Protein AF-A0A7S2NFB4-F1 (afdb_monomer_lite)

pLDDT: mean 89.05, std 8.79, range [59.88, 98.31]

Radius of gyration: 20.99 Å; chains: 1; bounding box: 48×38×56 Å

Organism: NCBI:txid327968

Foldseek 3Di:
DVVVVVQCPCCVPVCPQAEAEDQDDDDLVVQVLPQHAWYWHPVPKDDPDPPDIRTDTHHDPPRNVVNVVVVVVVVVCVVVVPDDDFWFFAWKAKDWDADPVRFIWIKMWTDIPPDIDIDTDDDDPDPDPPDDDQDFQQPCVPRRRRHRVVVRCCCHPPVTVVRGGDTPD

Sequence (169 aa):
ADIIAAVKEAAAGDMAGVLDWTDEEVASMDFVSCKASSIFDVSAGIALTDHFVKLVSWYDNEWGYSNRLIDLACHMALVDGVVPKPSKIVSVKAREIFDSRGNPTVEVDLLTDLHLFRAAVPSGASTGIYEALELRDGDKNRLLGKGVLKAVKNVNDIIAPKLVGLDVT

InterPro domains:
  IPR000941 Enolase [PTHR11902] (88-169)
  IPR020811 Enolase, N-terminal [PF03952] (89-169)
  IPR020811 Enolase, N-terminal [SM01193] (89-169)
  IPR020829 Glyceraldehyde 3-phosphate dehydrogenase, catalytic domain [PF02800] (2-59)
  IPR029017 Enolase-like, N-terminal [G3DSA:3.30.390.10] (84-169)
  IPR029017 Enolase-like, N-terminal [SSF54826] (88-168)

Secondary structure (DSSP, 8-state):
-HHHHHHHHHHHTTTTTTEEEE-S---GGGGTT---SEEEEEEEEEEEETTEEEEEEE--TTHHHHHHHHHHHHHHHHHTT------BEEEEEEEEEE-TTS-EEEEEEEEESS-EEEEE--------TTS--------TTSGGGT--HHHHHHIIIIIHHHHTTSB--

Structure (mmCIF, N/CA/C/O backbone):
data_AF-A0A7S2NFB4-F1
#
_entry.id   AF-A0A7S2NFB4-F1
#
loop_
_atom_site.group_PDB
_atom_site.id
_atom_site.type_symbol
_atom_site.label_atom_id
_atom_site.label_alt_id
_atom_site.label_comp_id
_atom_site.label_asym_id
_atom_site.label_entity_id
_atom_site.label_seq_id
_atom_site.pdbx_PDB_ins_code
_atom_site.Cartn_x
_atom_site.Cartn_y
_atom_site.Cartn_z
_atom_site.occupancy
_atom_site.B_iso_or_equiv
_atom_site.auth_seq_id
_atom_site.auth_comp_id
_atom_site.auth_asym_id
_atom_site.auth_atom_id
_atom_site.pdbx_PDB_model_num
ATOM 1 N N . ALA A 1 1 ? 15.835 -6.255 -30.164 1.00 64.81 1 ALA A N 1
ATOM 2 C CA . ALA A 1 1 ? 14.603 -5.811 -30.847 1.00 64.81 1 ALA A CA 1
ATOM 3 C C . ALA A 1 1 ? 13.417 -6.663 -30.403 1.00 64.81 1 ALA A C 1
ATOM 5 O O . ALA A 1 1 ? 12.452 -6.105 -29.901 1.00 64.81 1 ALA A O 1
ATOM 6 N N . ASP A 1 2 ? 13.538 -7.988 -30.468 1.00 86.88 2 ASP A N 1
ATOM 7 C CA . ASP A 1 2 ? 12.446 -8.929 -30.162 1.00 86.88 2 ASP A CA 1
ATOM 8 C C . ASP A 1 2 ? 11.893 -8.810 -28.734 1.00 86.88 2 ASP A C 1
ATOM 10 O O . ASP A 1 2 ? 10.684 -8.822 -28.544 1.00 86.88 2 ASP A O 1
ATOM 14 N N . ILE A 1 3 ? 12.757 -8.594 -27.733 1.00 91.81 3 ILE A N 1
ATOM 15 C CA . ILE A 1 3 ? 12.320 -8.406 -26.336 1.00 91.81 3 ILE A CA 1
ATOM 16 C C . ILE A 1 3 ? 11.459 -7.147 -26.184 1.00 91.81 3 ILE A C 1
ATOM 18 O O . ILE A 1 3 ? 10.422 -7.187 -25.534 1.00 91.81 3 ILE A O 1
ATOM 22 N N . ILE A 1 4 ? 11.866 -6.034 -26.804 1.00 94.00 4 ILE A N 1
ATOM 23 C CA . ILE A 1 4 ? 11.115 -4.774 -26.732 1.00 94.00 4 ILE A CA 1
ATOM 24 C C . ILE A 1 4 ? 9.740 -4.964 -27.374 1.00 94.00 4 ILE A C 1
ATOM 26 O O . ILE A 1 4 ? 8.741 -4.551 -26.798 1.00 94.00 4 ILE A O 1
ATOM 30 N N . ALA A 1 5 ? 9.683 -5.615 -28.540 1.00 95.62 5 ALA A N 1
ATOM 31 C CA . ALA A 1 5 ? 8.421 -5.903 -29.213 1.00 95.62 5 ALA A CA 1
ATOM 32 C C . ALA A 1 5 ? 7.497 -6.766 -28.339 1.00 95.62 5 ALA A C 1
ATOM 34 O O . ALA A 1 5 ? 6.340 -6.402 -28.160 1.00 95.62 5 ALA A O 1
ATOM 35 N N . ALA A 1 6 ? 8.025 -7.830 -27.727 1.00 95.75 6 ALA A N 1
ATOM 36 C CA . ALA A 1 6 ? 7.260 -8.701 -26.836 1.00 95.75 6 ALA A CA 1
ATOM 37 C C . ALA A 1 6 ? 6.711 -7.955 -25.606 1.00 95.75 6 ALA A C 1
ATOM 39 O O . ALA A 1 6 ? 5.556 -8.142 -25.234 1.00 95.75 6 ALA A O 1
ATOM 40 N N . VAL A 1 7 ? 7.511 -7.073 -24.995 1.00 95.88 7 VAL A N 1
ATOM 41 C CA . VAL A 1 7 ? 7.059 -6.255 -23.857 1.00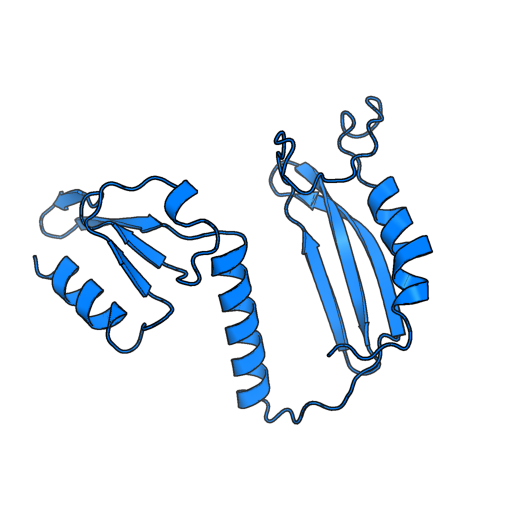 95.88 7 VAL A CA 1
ATOM 42 C C . VAL A 1 7 ? 5.963 -5.278 -24.285 1.00 95.88 7 VAL A C 1
ATOM 44 O O . VAL A 1 7 ? 4.952 -5.166 -23.596 1.00 95.88 7 VAL A O 1
ATOM 47 N N . LYS A 1 8 ? 6.124 -4.601 -25.431 1.00 96.38 8 LYS A N 1
ATOM 48 C CA . LYS A 1 8 ? 5.107 -3.678 -25.964 1.00 96.38 8 LYS A CA 1
ATOM 49 C C . LYS A 1 8 ? 3.803 -4.401 -26.313 1.00 96.38 8 LYS A C 1
ATOM 51 O O . LYS A 1 8 ? 2.729 -3.859 -26.071 1.00 96.38 8 LYS A O 1
ATOM 56 N N . GLU A 1 9 ? 3.893 -5.612 -26.855 1.00 97.50 9 GLU A N 1
ATOM 57 C CA . GLU A 1 9 ? 2.735 -6.456 -27.161 1.00 97.50 9 GLU A CA 1
ATOM 58 C C . GLU A 1 9 ? 1.986 -6.867 -25.888 1.00 97.50 9 GLU A C 1
ATOM 60 O O . GLU A 1 9 ? 0.779 -6.655 -25.809 1.00 97.50 9 GLU A O 1
ATOM 65 N N . ALA A 1 10 ? 2.692 -7.366 -24.867 1.00 97.06 10 ALA A N 1
ATOM 66 C CA . ALA A 1 10 ? 2.086 -7.724 -23.583 1.00 97.06 10 ALA A CA 1
ATOM 67 C C . ALA A 1 10 ? 1.444 -6.507 -22.892 1.00 97.06 10 ALA A C 1
ATOM 69 O O . ALA A 1 10 ? 0.305 -6.583 -22.429 1.00 97.06 10 ALA A O 1
ATOM 70 N N . ALA A 1 11 ? 2.133 -5.359 -22.883 1.00 97.12 11 ALA A N 1
ATOM 71 C CA . ALA A 1 11 ? 1.627 -4.106 -22.316 1.00 97.12 11 ALA A CA 1
ATOM 72 C C . ALA A 1 11 ? 0.328 -3.633 -22.992 1.00 97.12 11 ALA A C 1
ATOM 74 O O . ALA A 1 11 ? -0.573 -3.127 -22.329 1.00 97.12 11 ALA A O 1
ATOM 75 N N . ALA A 1 12 ? 0.208 -3.813 -24.309 1.00 96.69 12 ALA A N 1
ATOM 76 C CA . ALA A 1 12 ? -1.005 -3.483 -25.057 1.00 96.69 12 ALA A CA 1
ATOM 77 C C . ALA A 1 12 ? -2.092 -4.574 -24.982 1.00 96.69 12 ALA A C 1
ATOM 79 O O . ALA A 1 12 ? -3.232 -4.328 -25.378 1.00 96.69 12 ALA A O 1
ATOM 80 N N . GLY A 1 13 ? -1.734 -5.776 -24.530 1.00 96.56 13 GLY A N 1
ATOM 81 C CA . GLY A 1 13 ? -2.566 -6.968 -24.560 1.00 96.56 13 GLY A CA 1
ATOM 82 C C . GLY A 1 13 ? -3.036 -7.401 -23.177 1.00 96.56 13 GLY A C 1
ATOM 83 O O . GLY A 1 13 ? -3.772 -6.696 -22.488 1.00 96.56 13 GLY A O 1
ATOM 84 N N . ASP A 1 14 ? -2.642 -8.610 -22.793 1.00 95.25 14 ASP A N 1
ATOM 85 C CA . ASP A 1 14 ? -3.080 -9.286 -21.572 1.00 95.25 14 ASP A CA 1
ATOM 86 C C . ASP A 1 14 ? -2.600 -8.610 -20.281 1.00 95.25 14 ASP A C 1
ATOM 88 O O . ASP A 1 14 ? -3.224 -8.782 -19.233 1.00 95.25 14 ASP A O 1
ATOM 92 N N . MET A 1 15 ? -1.540 -7.803 -20.353 1.00 95.25 15 MET A N 1
ATOM 93 C CA . MET A 1 15 ? -1.007 -7.050 -19.220 1.00 95.25 15 MET A CA 1
ATOM 94 C C . MET A 1 15 ? -1.402 -5.568 -19.210 1.00 95.25 15 MET A C 1
ATOM 96 O O . MET A 1 15 ? -0.850 -4.800 -18.415 1.00 95.25 15 MET A O 1
ATOM 100 N N . ALA A 1 16 ? -2.356 -5.146 -20.041 1.00 94.19 16 ALA A N 1
ATOM 101 C CA . ALA A 1 16 ? -2.810 -3.759 -20.078 1.00 94.19 16 ALA A CA 1
ATOM 102 C C . ALA A 1 16 ? -3.250 -3.252 -18.690 1.00 94.19 16 ALA A C 1
ATOM 104 O O . ALA A 1 16 ? -4.026 -3.889 -17.977 1.00 94.19 16 ALA A O 1
ATOM 105 N N . GLY A 1 17 ? -2.731 -2.087 -18.288 1.00 89.88 17 GLY A N 1
ATOM 106 C CA . GLY A 1 17 ? -2.966 -1.499 -16.960 1.00 89.88 17 GLY A CA 1
ATOM 107 C C . GLY A 1 17 ? -2.117 -2.100 -15.827 1.00 89.88 17 GLY A C 1
ATOM 108 O O . GLY A 1 17 ? -2.186 -1.629 -14.685 1.00 89.88 17 GLY A O 1
ATOM 109 N N . VAL A 1 18 ? -1.298 -3.114 -16.123 1.00 93.62 18 VAL A N 1
ATOM 110 C CA . VAL A 1 18 ? -0.311 -3.709 -15.208 1.00 93.62 18 VAL A CA 1
ATOM 111 C C . VAL A 1 18 ? 1.109 -3.433 -15.666 1.00 93.62 18 VAL A C 1
ATOM 113 O O . VAL A 1 18 ? 1.906 -2.925 -14.872 1.00 93.62 18 VAL A O 1
ATOM 116 N N . LEU A 1 19 ? 1.393 -3.748 -16.925 1.00 96.19 19 LEU A N 1
ATOM 117 C CA . LEU A 1 19 ? 2.650 -3.480 -17.602 1.00 96.19 19 LEU A CA 1
ATOM 118 C C . LEU A 1 19 ? 2.477 -2.286 -18.533 1.00 96.19 19 LEU A C 1
ATOM 120 O O . LEU A 1 19 ? 1.510 -2.208 -19.287 1.00 96.19 19 LEU A O 1
ATOM 124 N N . ASP A 1 20 ? 3.450 -1.395 -18.488 1.00 96.50 20 ASP A N 1
ATOM 125 C CA . ASP A 1 20 ? 3.611 -0.289 -19.415 1.00 96.50 20 ASP A CA 1
ATOM 126 C C . ASP A 1 20 ? 5.078 -0.205 -19.855 1.00 96.50 20 ASP A C 1
ATOM 128 O O . ASP A 1 20 ? 5.929 -0.988 -19.411 1.00 96.50 20 ASP A O 1
ATOM 132 N N . TRP A 1 21 ? 5.398 0.732 -20.735 1.00 96.88 21 TRP A N 1
ATOM 133 C CA . TRP A 1 21 ? 6.757 0.961 -21.203 1.00 96.88 21 TRP A CA 1
ATOM 134 C C . TRP A 1 21 ? 7.000 2.437 -21.519 1.00 96.88 21 TRP A C 1
ATOM 136 O O . TRP A 1 21 ? 6.077 3.187 -21.816 1.00 96.88 21 TRP A O 1
ATOM 146 N N . THR A 1 22 ? 8.265 2.846 -21.488 1.00 96.25 22 THR A N 1
ATOM 147 C CA . THR A 1 22 ? 8.699 4.178 -21.914 1.00 96.25 22 THR A CA 1
ATOM 148 C C . THR A 1 22 ? 10.024 4.099 -22.666 1.00 96.25 22 THR A C 1
ATOM 150 O O . THR A 1 22 ? 10.878 3.260 -22.365 1.00 96.25 22 THR A O 1
ATOM 153 N N . ASP A 1 23 ? 10.181 4.949 -23.674 1.00 95.19 23 ASP A N 1
ATOM 154 C CA . ASP A 1 23 ? 11.444 5.235 -24.359 1.00 95.19 23 ASP A CA 1
ATOM 155 C C . ASP A 1 23 ? 11.916 6.686 -24.148 1.00 95.19 23 ASP A C 1
ATOM 157 O O . ASP A 1 23 ? 12.891 7.117 -24.767 1.00 95.19 23 ASP A O 1
ATOM 161 N N . GLU A 1 24 ? 11.267 7.416 -23.239 1.00 94.81 24 GLU A N 1
ATOM 162 C CA . GLU A 1 24 ? 11.657 8.762 -22.821 1.00 94.81 24 GLU A CA 1
ATOM 163 C C . GLU A 1 24 ? 12.813 8.724 -21.803 1.00 94.81 24 GLU A C 1
ATOM 165 O O . GLU A 1 24 ? 13.012 7.738 -21.090 1.00 94.81 24 GLU A O 1
ATOM 170 N N . GLU A 1 25 ? 13.579 9.815 -21.702 1.00 92.62 25 GLU A N 1
ATOM 171 C CA . GLU A 1 25 ? 14.503 9.999 -20.577 1.00 92.62 25 GLU A CA 1
ATOM 172 C C . GLU A 1 25 ? 13.702 10.333 -19.314 1.00 92.62 25 GLU A C 1
ATOM 174 O O . GLU A 1 25 ? 13.068 11.383 -19.233 1.00 92.62 25 GLU A O 1
ATOM 179 N N . VAL A 1 26 ? 13.747 9.438 -18.327 1.00 90.50 26 VAL A N 1
ATOM 180 C CA . VAL A 1 26 ? 12.897 9.485 -17.130 1.00 90.50 26 VAL A CA 1
ATOM 181 C C . VAL A 1 26 ? 13.708 9.406 -15.839 1.00 90.50 26 VAL A C 1
ATOM 183 O O . VAL A 1 26 ? 14.821 8.876 -15.790 1.00 90.50 26 VAL A O 1
ATOM 186 N N . ALA A 1 27 ? 13.121 9.901 -14.756 1.00 88.06 27 ALA A N 1
ATOM 187 C CA . ALA A 1 27 ? 13.582 9.741 -13.387 1.00 88.06 27 ALA A CA 1
ATOM 188 C C . ALA A 1 27 ? 12.465 9.159 -12.508 1.00 88.06 27 ALA A C 1
ATOM 190 O O . ALA A 1 27 ? 11.295 9.104 -12.877 1.00 88.06 27 ALA A O 1
ATOM 191 N N . SER A 1 28 ? 12.805 8.745 -11.285 1.00 84.19 28 SER A N 1
ATOM 192 C CA . SER A 1 28 ? 11.832 8.111 -10.383 1.00 84.19 28 SER A CA 1
ATOM 193 C C . SER A 1 28 ? 10.609 8.986 -10.070 1.00 84.19 28 SER A C 1
ATOM 195 O O . SER A 1 28 ? 9.540 8.451 -9.795 1.00 84.19 28 SER A O 1
ATOM 197 N N . MET A 1 29 ? 10.752 10.317 -10.102 1.00 86.75 29 MET A N 1
ATOM 198 C CA . MET A 1 29 ? 9.656 11.254 -9.820 1.00 86.75 29 MET A CA 1
ATOM 199 C C . MET A 1 29 ? 8.555 11.232 -10.886 1.00 86.75 29 MET A C 1
ATOM 201 O O . MET A 1 29 ? 7.408 11.531 -10.564 1.00 86.75 29 MET A O 1
ATOM 205 N N . ASP A 1 30 ? 8.878 10.849 -12.121 1.00 91.19 30 ASP A N 1
ATOM 206 C CA . ASP A 1 30 ? 7.919 10.831 -13.232 1.00 91.19 30 ASP A CA 1
ATOM 207 C C . ASP A 1 30 ? 6.869 9.720 -13.074 1.00 91.19 30 ASP A C 1
ATOM 209 O O . ASP A 1 30 ? 5.811 9.752 -13.697 1.00 91.19 30 ASP A O 1
ATOM 213 N N . PHE A 1 31 ? 7.133 8.754 -12.190 1.00 91.25 31 PHE A N 1
ATOM 214 C CA . PHE A 1 31 ? 6.246 7.626 -11.920 1.00 91.25 31 PHE A CA 1
ATOM 215 C C . PHE A 1 31 ? 5.389 7.803 -10.668 1.00 91.25 31 PHE A C 1
ATOM 217 O O . PHE A 1 31 ? 4.608 6.907 -10.352 1.00 91.25 31 PHE A O 1
ATOM 224 N N . VAL A 1 32 ? 5.495 8.933 -9.963 1.00 90.06 32 VAL A N 1
ATOM 225 C CA . VAL A 1 32 ? 4.656 9.201 -8.790 1.00 90.06 32 VAL A CA 1
ATOM 226 C C . VAL A 1 32 ? 3.184 9.180 -9.202 1.00 90.06 32 VAL A C 1
ATOM 228 O O . VAL A 1 32 ? 2.766 9.850 -10.143 1.00 90.06 32 VAL A O 1
ATOM 231 N N . SER A 1 33 ? 2.377 8.412 -8.475 1.00 90.94 33 SER A N 1
ATOM 232 C CA . SER A 1 33 ? 0.967 8.133 -8.768 1.00 90.94 33 SER A CA 1
ATOM 233 C C . SER A 1 33 ? 0.706 7.368 -10.074 1.00 90.94 33 SER A C 1
ATOM 235 O O . SER A 1 33 ? -0.443 7.283 -10.525 1.00 90.94 33 SER A O 1
ATOM 237 N N . CYS A 1 34 ? 1.728 6.752 -10.676 1.00 90.69 34 CYS A N 1
ATOM 238 C CA . CYS A 1 34 ? 1.533 5.847 -11.803 1.00 90.69 34 CYS A CA 1
ATOM 239 C C . CYS A 1 34 ? 0.868 4.548 -11.328 1.00 90.69 34 CYS A C 1
ATOM 241 O O . CYS A 1 34 ? 1.276 3.927 -10.346 1.00 90.69 34 CYS A O 1
ATOM 243 N N . LYS A 1 35 ? -0.203 4.140 -12.017 1.0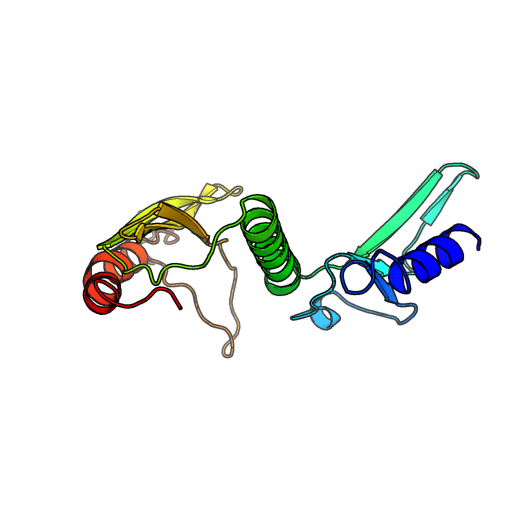0 90.50 35 LYS A N 1
ATOM 244 C CA . LYS A 1 35 ? -0.980 2.938 -11.666 1.00 90.50 35 LYS A CA 1
ATOM 245 C C . LYS A 1 35 ? -0.330 1.645 -12.146 1.00 90.50 35 LYS A C 1
ATOM 247 O O . LYS A 1 35 ? -0.583 0.593 -11.560 1.00 90.50 35 LYS A O 1
ATOM 252 N N . ALA A 1 36 ? 0.458 1.715 -13.218 1.00 93.19 36 ALA A N 1
ATOM 253 C CA . ALA A 1 36 ? 1.173 0.559 -13.728 1.00 93.19 36 ALA A CA 1
ATOM 254 C C . ALA A 1 36 ? 2.183 0.082 -12.678 1.00 93.19 36 ALA A C 1
ATOM 256 O O . ALA A 1 36 ? 2.837 0.868 -11.993 1.00 93.19 36 ALA A O 1
ATOM 257 N N . SER A 1 37 ? 2.283 -1.232 -12.530 1.00 91.44 37 SER A N 1
ATOM 258 C CA . SER A 1 37 ? 3.126 -1.868 -11.511 1.00 91.44 37 SER A CA 1
ATOM 259 C C . SER A 1 37 ? 4.473 -2.302 -12.071 1.00 91.44 37 SER A C 1
ATOM 261 O O . SER A 1 37 ? 5.327 -2.785 -11.336 1.00 91.44 37 SER A O 1
ATOM 263 N N . SER A 1 38 ? 4.647 -2.145 -13.379 1.00 94.75 38 SER A N 1
ATOM 264 C CA . SER A 1 38 ? 5.897 -2.322 -14.087 1.00 94.75 38 SER A CA 1
ATOM 265 C C . SER A 1 38 ? 5.864 -1.406 -15.300 1.00 94.75 38 SER A C 1
ATOM 267 O O . SER A 1 38 ? 5.001 -1.558 -16.156 1.00 94.75 38 SER A O 1
ATOM 269 N N . ILE A 1 39 ? 6.774 -0.441 -15.358 1.00 96.69 39 ILE A N 1
ATOM 270 C CA . ILE A 1 39 ? 7.003 0.394 -16.530 1.00 96.69 39 ILE A CA 1
ATOM 271 C C . ILE A 1 39 ? 8.394 0.070 -17.055 1.00 96.69 39 ILE A C 1
ATOM 273 O O . ILE A 1 39 ? 9.394 0.478 -16.464 1.00 96.69 39 ILE A O 1
ATOM 277 N N . PHE A 1 40 ? 8.458 -0.707 -18.130 1.00 96.69 40 PHE A N 1
ATOM 278 C CA . PHE A 1 40 ? 9.711 -1.100 -18.759 1.00 96.69 40 PHE A CA 1
ATOM 279 C C . PHE A 1 40 ? 10.400 0.104 -19.407 1.00 96.69 40 PHE A C 1
ATOM 281 O O . PHE A 1 40 ? 9.831 0.768 -20.270 1.00 96.69 40 PHE A O 1
ATOM 288 N N . ASP A 1 41 ? 11.646 0.348 -19.016 1.00 96.25 41 ASP A N 1
ATOM 289 C CA . ASP A 1 41 ? 12.487 1.388 -19.593 1.00 96.25 41 ASP A CA 1
ATOM 290 C C . ASP A 1 41 ? 13.309 0.799 -20.744 1.00 96.25 41 ASP A C 1
ATOM 292 O O . ASP A 1 41 ? 14.223 -0.012 -20.545 1.00 96.25 41 ASP A O 1
ATOM 296 N N . VAL A 1 42 ? 12.949 1.197 -21.965 1.00 94.56 42 VAL A N 1
ATOM 297 C CA . VAL A 1 42 ? 13.548 0.683 -23.202 1.00 94.56 42 VAL A CA 1
ATOM 298 C C . VAL A 1 42 ? 15.037 1.024 -23.284 1.00 94.56 42 VAL A C 1
ATOM 300 O O . VAL A 1 42 ? 15.819 0.229 -23.812 1.00 94.56 42 VAL A O 1
ATOM 303 N N . SER A 1 43 ? 15.432 2.177 -22.748 1.00 91.56 43 SER A N 1
ATOM 304 C CA . SER A 1 43 ? 16.779 2.735 -22.877 1.00 91.56 43 SER A CA 1
ATOM 305 C C . SER A 1 43 ? 17.717 2.279 -21.756 1.00 91.56 43 SER A C 1
ATOM 307 O O . SER A 1 43 ? 18.933 2.258 -21.946 1.00 91.56 43 SER A O 1
ATOM 309 N N . ALA A 1 44 ? 17.181 1.864 -20.605 1.00 92.00 44 ALA A N 1
ATOM 310 C CA . ALA A 1 44 ? 17.968 1.425 -19.449 1.00 92.00 44 ALA A CA 1
ATOM 311 C C . ALA A 1 44 ? 18.318 -0.080 -19.438 1.00 92.00 44 ALA A C 1
ATOM 313 O O . ALA A 1 44 ? 19.060 -0.543 -18.563 1.00 92.00 44 ALA A O 1
ATOM 314 N N . GLY A 1 45 ? 17.799 -0.868 -20.385 1.00 87.81 45 GLY A N 1
ATOM 315 C CA . GLY A 1 45 ? 18.123 -2.291 -20.521 1.00 87.81 45 GLY A CA 1
ATOM 316 C C . GLY A 1 45 ? 19.588 -2.548 -20.912 1.00 87.81 45 GLY A C 1
ATOM 317 O O . GLY A 1 45 ? 20.186 -1.800 -21.679 1.00 87.81 45 GLY A O 1
ATOM 318 N N . ILE A 1 46 ? 20.177 -3.644 -20.417 1.00 91.38 46 ILE A N 1
ATOM 319 C CA . ILE A 1 46 ? 21.570 -4.027 -20.703 1.00 91.38 46 ILE A CA 1
ATOM 320 C C . ILE A 1 46 ? 21.621 -5.477 -21.186 1.00 91.38 46 ILE A C 1
ATOM 322 O O . ILE A 1 46 ? 21.336 -6.404 -20.427 1.00 91.38 46 ILE A O 1
ATOM 326 N N . ALA A 1 47 ? 22.038 -5.690 -22.434 1.00 90.50 47 ALA A N 1
ATOM 327 C CA . ALA A 1 47 ? 22.400 -7.016 -22.928 1.00 90.50 47 ALA A CA 1
ATOM 328 C C . ALA A 1 47 ? 23.837 -7.344 -22.501 1.00 90.50 47 ALA A C 1
ATOM 330 O O . ALA A 1 47 ? 24.771 -6.616 -22.829 1.00 90.50 47 ALA A O 1
ATOM 331 N N . LEU A 1 48 ? 24.010 -8.427 -21.745 1.00 90.19 48 LEU A N 1
ATOM 332 C CA . LEU A 1 48 ? 25.319 -8.877 -21.261 1.00 90.19 48 LEU A CA 1
ATOM 333 C C . LEU A 1 48 ? 25.869 -10.020 -22.122 1.00 90.19 48 LEU A C 1
ATOM 335 O O . LEU A 1 48 ? 27.079 -10.132 -22.290 1.00 90.19 48 LEU A O 1
ATOM 339 N N . THR A 1 49 ? 24.981 -10.857 -22.666 1.00 92.88 49 THR A N 1
ATOM 340 C CA . THR A 1 49 ? 25.283 -11.889 -23.671 1.00 92.88 49 THR A CA 1
ATOM 341 C C . THR A 1 49 ? 24.079 -12.069 -24.600 1.00 92.88 49 THR A C 1
ATOM 343 O O . THR A 1 49 ? 22.993 -11.571 -24.298 1.00 92.88 49 THR A O 1
ATOM 346 N N . ASP A 1 50 ? 24.229 -12.865 -25.660 1.00 89.06 50 ASP A N 1
ATOM 347 C CA . ASP A 1 50 ? 23.141 -13.209 -26.594 1.00 89.06 50 ASP A CA 1
ATOM 348 C C . ASP A 1 50 ? 21.954 -13.934 -25.930 1.00 89.06 50 ASP A C 1
ATOM 350 O O . ASP A 1 50 ? 20.859 -13.994 -26.485 1.00 89.06 50 ASP A O 1
ATOM 354 N N . HIS A 1 51 ? 22.153 -14.479 -24.727 1.00 89.75 51 HIS A N 1
ATOM 355 C CA . HIS A 1 51 ? 21.134 -15.220 -23.979 1.00 89.75 51 HIS A CA 1
ATOM 356 C C . HIS A 1 51 ? 20.819 -14.604 -22.613 1.00 89.75 51 HIS A C 1
ATOM 358 O O . HIS A 1 51 ? 20.020 -15.158 -21.860 1.00 89.75 51 HIS A O 1
ATOM 364 N N . PHE A 1 52 ? 21.444 -13.475 -22.268 1.00 91.25 52 PHE A N 1
ATOM 365 C CA . PHE A 1 52 ? 21.273 -12.845 -20.963 1.00 91.25 52 PHE A CA 1
ATOM 366 C C . PHE A 1 52 ? 21.135 -11.333 -21.097 1.00 91.25 52 PHE A C 1
ATOM 368 O O . PHE A 1 52 ? 22.090 -10.623 -21.426 1.00 91.25 52 PHE A O 1
ATOM 375 N N . VAL A 1 53 ? 19.930 -10.853 -20.797 1.00 91.69 53 VAL A N 1
ATOM 376 C CA . VAL A 1 53 ? 19.552 -9.444 -20.874 1.00 91.69 53 VAL A CA 1
ATOM 377 C C . VAL A 1 53 ? 18.967 -9.023 -19.534 1.00 91.69 53 VAL A C 1
ATOM 379 O O . VAL A 1 53 ? 18.094 -9.692 -18.984 1.00 91.69 53 VAL A O 1
ATOM 382 N N . LYS A 1 54 ? 19.451 -7.902 -19.004 1.00 93.81 54 LYS A N 1
ATOM 383 C CA . LYS A 1 54 ? 18.890 -7.232 -17.837 1.00 93.81 54 LYS A CA 1
ATOM 384 C C . LYS A 1 54 ? 17.903 -6.175 -18.315 1.00 93.81 54 LYS A C 1
ATOM 386 O O . LYS A 1 54 ? 18.294 -5.249 -19.020 1.00 93.81 54 LYS A O 1
ATOM 391 N N . LEU A 1 55 ? 16.647 -6.301 -17.905 1.00 94.25 55 LEU A N 1
ATOM 392 C CA . LEU A 1 55 ? 15.630 -5.273 -18.111 1.00 94.25 55 LEU A CA 1
ATOM 393 C C . LEU A 1 55 ? 15.537 -4.394 -16.866 1.00 94.25 55 LEU A C 1
ATOM 395 O O . LEU A 1 55 ? 15.758 -4.863 -15.747 1.00 94.25 55 LEU A O 1
ATOM 399 N N . VAL A 1 56 ? 15.226 -3.120 -17.071 1.00 94.31 56 VAL A N 1
ATOM 400 C CA . VAL A 1 56 ? 14.963 -2.163 -15.999 1.00 94.31 56 VAL A CA 1
ATOM 401 C C . VAL A 1 56 ? 13.496 -1.780 -16.085 1.00 94.31 56 VAL A C 1
ATOM 403 O O . VAL A 1 56 ? 12.975 -1.531 -17.168 1.00 94.31 56 VAL A O 1
ATOM 406 N N . SER A 1 57 ? 12.824 -1.788 -14.940 1.00 94.50 57 SER A N 1
ATOM 407 C CA . SER A 1 57 ? 11.432 -1.382 -14.832 1.00 94.50 57 SER A CA 1
ATOM 408 C C . SER A 1 57 ? 11.265 -0.478 -13.626 1.00 94.50 57 SER A C 1
ATOM 410 O O . SER A 1 57 ? 11.790 -0.767 -12.549 1.00 94.50 57 SER A O 1
ATOM 412 N N . TRP A 1 58 ? 10.474 0.567 -13.809 1.00 94.19 58 TRP A N 1
ATOM 413 C CA . TRP A 1 58 ? 10.036 1.469 -12.757 1.00 94.19 58 TRP A CA 1
ATOM 414 C C . TRP A 1 58 ? 8.693 1.008 -12.195 1.00 94.19 58 TRP A C 1
ATOM 416 O O . TRP A 1 58 ? 7.940 0.311 -12.878 1.00 94.19 58 TRP A O 1
ATOM 426 N N . TYR A 1 59 ? 8.409 1.364 -10.947 1.00 90.56 59 TYR A N 1
ATOM 427 C CA . TYR A 1 59 ? 7.078 1.269 -10.355 1.00 90.56 59 TYR A CA 1
ATOM 428 C C . TYR A 1 59 ? 6.990 2.195 -9.142 1.00 90.56 59 TYR A C 1
ATOM 430 O O . TYR A 1 59 ? 7.993 2.446 -8.469 1.00 90.56 59 TYR A O 1
ATOM 438 N N . ASP A 1 60 ? 5.782 2.671 -8.859 1.00 89.38 60 ASP A N 1
ATOM 439 C CA . ASP A 1 60 ? 5.475 3.403 -7.635 1.00 89.38 60 ASP A CA 1
ATOM 440 C C . ASP A 1 60 ? 5.126 2.406 -6.517 1.00 89.38 60 ASP A C 1
ATOM 442 O O . ASP A 1 60 ? 4.178 1.617 -6.622 1.00 89.38 60 ASP A O 1
ATOM 446 N N . ASN A 1 61 ? 5.919 2.421 -5.445 1.00 85.50 61 ASN A N 1
ATOM 447 C CA . ASN A 1 61 ? 5.780 1.534 -4.292 1.00 85.50 61 ASN A CA 1
ATOM 448 C C . ASN A 1 61 ? 4.600 1.891 -3.376 1.00 85.50 61 ASN A C 1
ATOM 450 O O . ASN A 1 61 ? 4.232 1.083 -2.525 1.00 85.50 61 ASN A O 1
ATOM 454 N N . GLU A 1 62 ? 4.023 3.078 -3.523 1.00 86.50 62 GLU A N 1
ATOM 455 C CA . GLU A 1 62 ? 2.869 3.548 -2.767 1.00 86.50 62 GLU A CA 1
ATOM 456 C C . GLU A 1 62 ? 1.611 3.380 -3.614 1.00 86.50 62 GLU A C 1
ATOM 458 O O . GLU A 1 62 ? 0.710 2.622 -3.250 1.00 86.50 62 GLU A O 1
ATOM 463 N N . TRP A 1 63 ? 1.557 4.019 -4.782 1.00 84.88 63 TRP A N 1
ATOM 464 C CA . TRP A 1 63 ? 0.349 4.042 -5.603 1.00 84.88 63 TRP A CA 1
ATOM 465 C C . TRP A 1 63 ? 0.194 2.791 -6.468 1.00 84.88 63 TRP A C 1
ATOM 467 O O . TRP A 1 63 ? -0.818 2.090 -6.370 1.00 84.88 63 TRP A O 1
ATOM 477 N N . GLY A 1 64 ? 1.195 2.473 -7.292 1.00 82.88 64 GLY A N 1
ATOM 478 C CA . GLY A 1 64 ? 1.166 1.323 -8.200 1.00 82.88 64 GLY A CA 1
ATOM 479 C C . GLY A 1 64 ? 1.013 -0.002 -7.450 1.00 82.88 64 GLY A C 1
ATOM 480 O O . GLY A 1 64 ? 0.212 -0.853 -7.840 1.00 82.88 64 GLY A O 1
ATOM 481 N N . TYR A 1 65 ? 1.709 -0.147 -6.319 1.00 83.38 65 TYR A N 1
ATOM 482 C CA . TYR A 1 65 ? 1.565 -1.300 -5.428 1.00 83.38 65 TYR A CA 1
ATOM 483 C C . TYR A 1 65 ? 0.163 -1.401 -4.807 1.00 83.38 65 TYR A C 1
ATOM 485 O O . TYR A 1 65 ? -0.452 -2.469 -4.845 1.00 83.38 65 TYR A O 1
ATOM 493 N N . SER A 1 66 ? -0.382 -0.296 -4.283 1.00 85.69 66 SER A N 1
ATOM 494 C CA . SER A 1 66 ? -1.713 -0.305 -3.658 1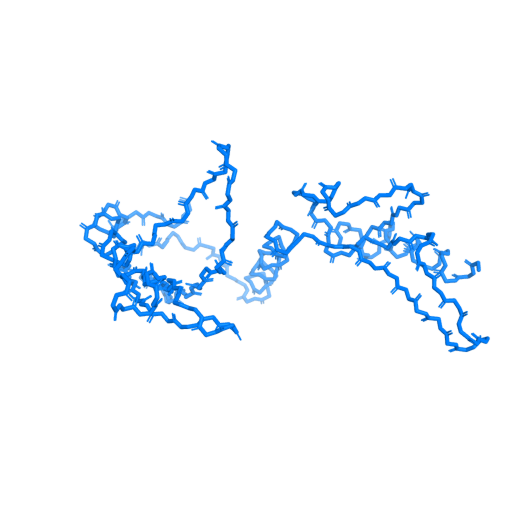.00 85.69 66 SER A CA 1
ATOM 495 C C . SER A 1 66 ? -2.820 -0.691 -4.642 1.00 85.69 66 SER A C 1
ATOM 497 O O . SER A 1 66 ? -3.734 -1.423 -4.268 1.00 85.69 66 SER A O 1
ATOM 499 N N . ASN A 1 67 ? -2.718 -0.283 -5.913 1.00 87.25 67 ASN A N 1
ATOM 500 C CA . ASN A 1 67 ? -3.676 -0.691 -6.948 1.00 87.25 67 ASN A CA 1
ATOM 501 C C . ASN A 1 67 ? -3.688 -2.220 -7.136 1.00 87.25 67 ASN A C 1
ATOM 503 O O . ASN A 1 67 ? -4.759 -2.813 -7.222 1.00 87.25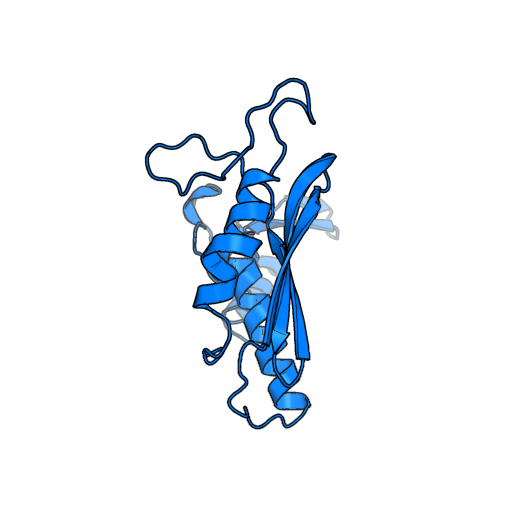 67 ASN A O 1
ATOM 507 N N . ARG A 1 68 ? -2.528 -2.891 -7.100 1.00 90.56 68 ARG A N 1
ATOM 508 C CA . ARG A 1 68 ? -2.460 -4.361 -7.226 1.00 90.56 68 ARG A CA 1
ATOM 509 C C . ARG A 1 68 ? -3.039 -5.102 -6.038 1.00 90.56 68 ARG A C 1
ATOM 511 O O . ARG A 1 68 ? -3.633 -6.160 -6.224 1.00 90.56 68 ARG A O 1
ATOM 518 N N . LEU A 1 69 ? -2.897 -4.553 -4.833 1.00 83.38 69 LEU A N 1
ATOM 519 C CA . LEU A 1 69 ? -3.562 -5.114 -3.659 1.00 83.38 69 LEU A CA 1
ATOM 520 C C . LEU A 1 69 ? -5.086 -5.023 -3.782 1.00 83.38 69 LEU A C 1
ATOM 522 O O . LEU A 1 69 ? -5.777 -5.977 -3.429 1.00 83.38 69 LEU A O 1
ATOM 526 N N . ILE A 1 70 ? -5.603 -3.913 -4.316 1.00 81.56 70 ILE A N 1
ATOM 527 C CA . ILE A 1 70 ? -7.038 -3.749 -4.577 1.00 81.56 70 ILE A CA 1
ATOM 528 C C . ILE A 1 70 ? -7.502 -4.742 -5.645 1.00 81.56 70 ILE A C 1
ATOM 530 O O . ILE A 1 70 ? -8.477 -5.452 -5.414 1.00 81.56 70 ILE A O 1
ATOM 534 N N . ASP A 1 71 ? -6.789 -4.857 -6.767 1.00 82.44 71 ASP A N 1
ATOM 535 C CA . ASP A 1 71 ? -7.153 -5.799 -7.832 1.00 82.44 71 ASP A CA 1
ATOM 536 C C . ASP A 1 71 ? -7.173 -7.245 -7.335 1.00 82.44 71 ASP A C 1
ATOM 538 O O . ASP A 1 71 ? -8.100 -7.995 -7.641 1.00 82.44 71 ASP A O 1
ATOM 542 N N . LEU A 1 72 ? -6.181 -7.629 -6.525 1.00 83.88 72 LEU A N 1
ATOM 543 C CA . LEU A 1 72 ? -6.131 -8.946 -5.899 1.00 83.88 72 LEU A CA 1
ATOM 544 C C . LEU A 1 72 ? -7.331 -9.162 -4.972 1.00 83.88 72 LEU A C 1
ATOM 546 O O . LEU A 1 72 ? -7.984 -10.199 -5.059 1.00 83.88 72 LEU A O 1
ATOM 550 N N . ALA A 1 73 ? -7.654 -8.186 -4.122 1.00 77.81 73 ALA A N 1
ATOM 551 C CA . ALA A 1 73 ? -8.809 -8.269 -3.234 1.00 77.81 73 ALA A CA 1
ATOM 552 C C . ALA A 1 73 ? -10.128 -8.395 -4.019 1.00 77.81 73 ALA A C 1
ATOM 554 O O . ALA A 1 73 ? -10.972 -9.224 -3.676 1.00 77.81 73 ALA A O 1
ATOM 555 N N . CYS A 1 74 ? -10.292 -7.633 -5.104 1.00 75.81 74 CYS A N 1
ATOM 556 C CA . CYS A 1 74 ? -11.447 -7.728 -5.996 1.00 75.81 74 CYS A CA 1
ATOM 557 C C . CYS A 1 74 ? -11.524 -9.091 -6.694 1.00 75.81 74 CYS A C 1
ATOM 559 O O . CYS A 1 74 ? -12.601 -9.682 -6.763 1.00 75.81 74 CYS A O 1
ATOM 561 N N . HIS A 1 75 ? -10.397 -9.607 -7.188 1.00 81.69 75 HIS A N 1
ATOM 562 C CA . HIS A 1 75 ? -10.327 -10.925 -7.812 1.00 81.69 75 HIS A CA 1
ATOM 563 C C . HIS A 1 75 ? -10.701 -12.035 -6.826 1.00 81.69 75 HIS A C 1
ATOM 565 O O . HIS A 1 75 ? -11.533 -12.876 -7.153 1.00 81.69 75 HIS A O 1
ATOM 571 N N . MET A 1 76 ? -10.148 -12.008 -5.609 1.00 84.19 76 MET A N 1
ATOM 572 C CA . MET A 1 76 ? -10.489 -12.960 -4.549 1.00 84.19 76 MET A CA 1
ATOM 573 C C . MET A 1 76 ? -11.983 -12.911 -4.222 1.00 84.19 76 MET A C 1
ATOM 575 O O . MET A 1 76 ? -12.637 -13.946 -4.217 1.00 84.19 76 MET A O 1
ATOM 579 N N . ALA A 1 77 ? -12.558 -11.715 -4.056 1.00 75.25 77 ALA A N 1
ATOM 580 C CA . ALA A 1 77 ? -13.990 -11.559 -3.798 1.00 75.25 77 ALA A CA 1
ATOM 581 C C . ALA A 1 77 ? -14.869 -12.126 -4.930 1.00 75.25 77 ALA A C 1
ATOM 583 O O . ALA A 1 77 ? -15.890 -12.760 -4.658 1.00 75.25 77 ALA A O 1
ATOM 584 N N . LEU A 1 78 ? -14.467 -11.923 -6.191 1.00 75.31 78 LEU A N 1
ATOM 585 C CA . LEU A 1 78 ? -15.131 -12.495 -7.366 1.00 75.31 78 LEU A CA 1
ATOM 586 C C . LEU A 1 78 ? -15.059 -14.025 -7.380 1.00 75.31 78 LEU A C 1
ATOM 588 O O . LEU A 1 78 ? -16.083 -14.678 -7.576 1.00 75.31 78 LEU A O 1
ATOM 592 N N . VAL A 1 79 ? -13.866 -14.589 -7.174 1.00 83.00 79 VAL A N 1
ATOM 593 C CA . VAL A 1 79 ? -13.631 -16.043 -7.151 1.00 83.00 79 VAL A CA 1
ATOM 594 C C . VAL A 1 79 ? -14.406 -16.708 -6.014 1.00 83.00 79 VAL A C 1
ATOM 596 O O . VAL A 1 79 ? -15.014 -17.757 -6.219 1.00 83.00 79 VAL A O 1
ATOM 599 N N . ASP A 1 80 ? -14.452 -16.063 -4.852 1.00 83.38 80 ASP A N 1
ATOM 600 C CA . ASP A 1 80 ? -15.137 -16.561 -3.660 1.00 83.38 80 ASP A CA 1
ATOM 601 C C . ASP A 1 80 ? -16.663 -16.336 -3.705 1.00 83.38 80 ASP A C 1
ATOM 603 O O . ASP A 1 80 ? -17.383 -16.739 -2.789 1.00 83.38 80 ASP A O 1
ATOM 607 N N . GLY A 1 81 ? -17.189 -15.702 -4.763 1.00 78.88 81 GLY A N 1
ATOM 608 C CA . GLY A 1 81 ? -18.624 -15.449 -4.930 1.00 78.88 81 GLY A CA 1
ATOM 609 C C . GLY A 1 81 ? -19.205 -14.502 -3.874 1.00 78.88 81 GLY A C 1
ATOM 610 O O . GLY A 1 81 ? -20.392 -14.588 -3.542 1.00 78.88 81 GLY A O 1
ATOM 611 N N . VAL A 1 82 ? -18.379 -13.612 -3.318 1.00 72.69 82 VAL A N 1
ATOM 612 C CA . VAL A 1 82 ? -18.777 -12.696 -2.247 1.00 72.69 82 VAL A CA 1
ATOM 613 C C . VAL A 1 82 ? -19.698 -11.616 -2.812 1.00 72.69 82 VAL A C 1
ATOM 615 O O . VAL A 1 82 ? -19.280 -10.734 -3.556 1.00 72.69 82 VAL A O 1
ATOM 618 N N . VAL A 1 83 ? -20.965 -11.638 -2.398 1.00 61.09 83 VAL A N 1
ATOM 619 C CA . VAL A 1 83 ? -21.842 -10.462 -2.484 1.00 61.09 83 VAL A CA 1
ATOM 620 C C . VAL A 1 83 ? -21.455 -9.539 -1.325 1.00 61.09 83 VAL A C 1
ATOM 622 O O . VAL A 1 83 ? -21.546 -9.995 -0.179 1.00 61.09 83 VAL A O 1
ATOM 625 N N . PRO A 1 84 ? -21.030 -8.278 -1.557 1.00 60.69 84 PRO A N 1
ATOM 626 C CA . PRO A 1 84 ? -20.647 -7.390 -0.470 1.00 60.69 84 PRO A CA 1
ATOM 627 C C . PRO A 1 84 ? -21.856 -7.177 0.434 1.00 60.69 84 PRO A C 1
ATOM 629 O O . PRO A 1 84 ? -22.836 -6.530 0.061 1.00 60.69 84 PRO A O 1
ATOM 632 N N . LYS A 1 85 ? -21.810 -7.763 1.628 1.00 61.88 85 LYS A N 1
ATOM 633 C CA . LYS A 1 85 ? -22.691 -7.335 2.702 1.00 61.88 85 LYS A CA 1
ATOM 634 C C . LYS A 1 85 ? -22.099 -6.050 3.273 1.00 61.88 85 LYS A C 1
ATOM 636 O O . LYS A 1 85 ? -20.894 -6.041 3.528 1.00 61.88 85 LYS A O 1
ATOM 641 N N . PRO A 1 86 ? -22.911 -5.004 3.499 1.00 64.19 86 PRO A N 1
ATOM 642 C CA . PRO A 1 86 ? -22.462 -3.875 4.299 1.00 64.19 86 PRO A CA 1
ATOM 643 C C . PRO A 1 86 ? -21.937 -4.423 5.625 1.00 64.19 86 PRO A C 1
ATOM 645 O O . PRO A 1 86 ? -22.601 -5.243 6.267 1.00 64.19 86 PRO A O 1
ATOM 648 N N . SER A 1 87 ? -20.714 -4.038 5.971 1.00 79.50 87 SER A N 1
ATOM 649 C CA . SER A 1 87 ? -20.024 -4.523 7.162 1.00 79.50 87 SER A CA 1
ATOM 650 C C . SER A 1 87 ? -19.605 -3.323 7.984 1.00 79.50 87 SER A C 1
ATOM 652 O O . SER A 1 87 ? -19.096 -2.337 7.443 1.00 79.50 87 SER A O 1
ATOM 654 N N . LYS A 1 88 ? -19.863 -3.383 9.286 1.00 89.50 88 LYS A N 1
ATOM 655 C CA . LYS A 1 88 ? -19.617 -2.259 10.187 1.00 89.50 88 LYS A CA 1
ATOM 656 C C . LYS A 1 88 ? -18.315 -2.449 10.926 1.00 89.50 88 LYS A C 1
ATOM 658 O O . LYS A 1 88 ? -17.986 -3.553 11.357 1.00 89.50 88 LYS A O 1
ATOM 663 N N . ILE A 1 89 ? -17.609 -1.350 11.151 1.00 90.56 89 ILE A N 1
ATOM 664 C CA . ILE A 1 89 ? -16.413 -1.346 11.988 1.00 90.56 89 ILE A CA 1
ATOM 665 C C . ILE A 1 89 ? -16.824 -1.645 13.436 1.00 90.56 89 ILE A C 1
ATOM 667 O O . ILE A 1 89 ? -17.576 -0.890 14.050 1.00 90.56 89 ILE A O 1
ATOM 671 N N . VAL A 1 90 ? -16.309 -2.738 13.995 1.00 94.81 90 VAL A N 1
ATOM 672 C CA . VAL A 1 90 ? -16.529 -3.163 15.387 1.00 94.81 90 VAL A CA 1
ATOM 673 C C . VAL A 1 90 ? -15.431 -2.622 16.292 1.00 94.81 90 VAL A C 1
ATOM 675 O O . VAL A 1 90 ? -15.709 -2.141 17.388 1.00 94.81 90 VAL A O 1
ATOM 678 N N . SER A 1 91 ? -14.173 -2.681 15.850 1.00 93.25 91 SER A N 1
ATOM 679 C CA . SER A 1 91 ? -13.060 -2.087 16.592 1.00 93.25 91 SER A CA 1
ATOM 680 C C . SER A 1 91 ? -11.886 -1.734 15.689 1.00 93.25 91 SER A C 1
ATOM 682 O O . SER A 1 91 ? -11.690 -2.334 14.635 1.00 93.25 91 SER A O 1
ATOM 684 N N . VAL A 1 92 ? -11.091 -0.761 16.130 1.00 94.31 92 VAL A N 1
ATOM 685 C CA . VAL A 1 92 ? -9.824 -0.378 15.503 1.00 94.31 92 VAL A CA 1
ATOM 686 C C . VAL A 1 92 ? -8.760 -0.364 16.593 1.00 94.31 92 VAL A C 1
ATOM 688 O O . VAL A 1 92 ? -8.962 0.249 17.645 1.00 94.31 92 VAL A O 1
ATOM 691 N N . LYS A 1 93 ? -7.634 -1.047 16.369 1.00 97.56 93 LYS A N 1
ATOM 692 C CA . LYS A 1 93 ? -6.535 -1.124 17.334 1.00 97.56 93 LYS A CA 1
ATOM 693 C C . LYS A 1 93 ? -5.176 -0.982 16.663 1.00 97.56 93 LYS A C 1
ATOM 695 O O . LYS A 1 93 ? -4.770 -1.834 15.882 1.00 97.56 93 LYS A O 1
ATOM 700 N N . ALA A 1 94 ? -4.436 0.047 17.054 1.00 97.25 94 ALA A N 1
ATOM 701 C CA . ALA A 1 94 ? -3.060 0.270 16.638 1.00 97.25 94 ALA A CA 1
ATOM 702 C C . ALA A 1 94 ? -2.037 -0.257 17.651 1.00 97.25 94 ALA A C 1
ATOM 704 O O . ALA A 1 94 ? -2.286 -0.262 18.866 1.00 97.25 94 ALA A O 1
ATOM 705 N N . ARG A 1 95 ? -0.857 -0.620 17.139 1.00 98.31 95 ARG A N 1
ATOM 706 C CA . ARG A 1 95 ? 0.354 -0.966 17.896 1.00 98.31 95 ARG A CA 1
ATOM 707 C C . ARG A 1 95 ? 1.619 -0.464 17.189 1.00 98.31 95 ARG A C 1
ATOM 709 O O . ARG A 1 95 ? 1.599 -0.187 15.994 1.00 98.31 95 ARG A O 1
ATOM 716 N N . GLU A 1 96 ? 2.698 -0.332 17.956 1.00 97.62 96 GLU A N 1
ATOM 717 C CA . GLU A 1 96 ? 4.043 -0.031 17.448 1.00 97.62 96 GLU A CA 1
ATOM 718 C C . GLU A 1 96 ? 4.731 -1.358 17.085 1.00 97.62 96 GLU A C 1
ATOM 720 O O . GLU A 1 96 ? 4.807 -2.259 17.922 1.00 97.62 96 GLU A O 1
ATOM 725 N N . ILE A 1 97 ? 5.197 -1.482 15.842 1.00 97.06 97 ILE A N 1
ATOM 726 C CA . ILE A 1 97 ? 6.014 -2.598 15.334 1.00 97.06 97 ILE A CA 1
ATOM 727 C C . ILE A 1 97 ? 7.325 -2.055 14.742 1.00 97.06 97 ILE A C 1
ATOM 729 O O . ILE A 1 97 ? 7.553 -0.846 14.764 1.00 97.06 97 ILE A O 1
ATOM 733 N N . PHE A 1 98 ? 8.182 -2.923 14.198 1.00 95.38 98 PHE A N 1
ATOM 734 C CA . PHE A 1 98 ? 9.435 -2.525 13.547 1.00 95.38 98 PHE A CA 1
ATOM 735 C C . PHE A 1 98 ? 9.412 -2.800 12.043 1.00 95.38 98 PHE A C 1
ATOM 737 O O . PHE A 1 98 ? 8.957 -3.855 11.607 1.00 95.38 98 PHE A O 1
ATOM 744 N N . ASP A 1 99 ? 9.927 -1.848 11.266 1.00 91.44 99 ASP A N 1
ATOM 745 C CA . ASP A 1 99 ? 10.151 -1.995 9.829 1.00 91.44 99 ASP A CA 1
ATOM 746 C C . ASP A 1 99 ? 11.417 -2.821 9.514 1.00 91.44 99 ASP A C 1
ATOM 748 O O . ASP A 1 99 ? 12.172 -3.228 10.400 1.00 91.44 99 ASP A O 1
ATOM 752 N N . SER A 1 100 ? 11.692 -3.033 8.225 1.00 90.50 100 SER A N 1
ATOM 753 C CA . SER A 1 100 ? 12.864 -3.784 7.743 1.00 90.50 100 SER A CA 1
ATOM 754 C C . SER A 1 100 ? 14.219 -3.148 8.083 1.00 90.50 100 SER A C 1
ATOM 756 O O . SER A 1 100 ? 15.248 -3.817 8.019 1.00 90.50 100 SER A O 1
ATOM 758 N N . ARG A 1 101 ? 14.238 -1.864 8.455 1.00 89.88 101 ARG A N 1
ATOM 759 C CA . ARG A 1 101 ? 15.423 -1.104 8.881 1.00 89.88 101 ARG A CA 1
ATOM 760 C C . ARG A 1 101 ? 15.536 -1.036 10.409 1.00 89.88 101 ARG A C 1
ATOM 762 O O . ARG A 1 101 ? 16.422 -0.349 10.917 1.00 89.88 101 ARG A O 1
ATOM 769 N N . GLY A 1 102 ? 14.639 -1.700 11.139 1.00 91.44 102 GLY A N 1
ATOM 770 C CA . GLY A 1 102 ? 14.570 -1.665 12.595 1.00 91.44 102 GLY A CA 1
ATOM 771 C C . GLY A 1 102 ? 14.058 -0.341 13.168 1.00 91.44 102 GLY A C 1
ATOM 772 O O . GLY A 1 102 ? 14.260 -0.088 14.355 1.00 91.44 102 GLY A O 1
ATOM 773 N N . ASN A 1 103 ? 13.413 0.522 12.371 1.00 94.25 103 ASN A N 1
ATOM 774 C CA . ASN A 1 103 ? 12.754 1.715 12.905 1.00 94.25 103 ASN A CA 1
ATOM 775 C C . ASN A 1 103 ? 11.304 1.399 13.304 1.00 94.25 103 ASN A C 1
ATOM 777 O O . ASN A 1 103 ? 10.663 0.553 12.677 1.00 94.25 103 ASN A O 1
ATOM 781 N N . PRO A 1 104 ? 10.755 2.097 14.310 1.00 95.56 104 PRO A N 1
ATOM 782 C CA . PRO A 1 104 ? 9.366 1.902 14.713 1.00 95.56 104 PRO A CA 1
ATOM 783 C C . PRO A 1 104 ? 8.392 2.355 13.618 1.00 95.56 104 PRO A C 1
ATOM 785 O O . PRO A 1 104 ? 8.632 3.371 12.962 1.00 95.56 104 PRO A O 1
ATOM 788 N N . THR A 1 105 ? 7.281 1.647 13.443 1.00 96.31 105 THR A N 1
ATOM 789 C CA . THR A 1 105 ? 6.156 2.048 12.586 1.00 96.31 105 THR A CA 1
ATOM 790 C C . THR A 1 105 ? 4.816 1.591 13.174 1.00 96.31 105 THR A C 1
ATOM 792 O O . THR A 1 105 ? 4.782 0.836 14.149 1.00 96.31 105 THR A O 1
ATOM 795 N N . VAL A 1 106 ? 3.707 2.096 12.633 1.00 95.75 106 VAL A N 1
ATOM 796 C CA . VAL A 1 106 ? 2.350 1.790 13.102 1.00 95.75 106 VAL A CA 1
ATOM 797 C C . VAL A 1 106 ? 1.772 0.610 12.320 1.00 95.75 106 VAL A C 1
ATOM 799 O O . VAL A 1 106 ? 1.812 0.579 11.092 1.00 95.75 106 VAL A O 1
ATOM 802 N N . GLU A 1 107 ? 1.171 -0.333 13.038 1.00 97.31 107 GLU A N 1
ATOM 803 C CA . GLU A 1 107 ? 0.303 -1.374 12.486 1.00 97.31 107 GLU A CA 1
ATOM 804 C C . GLU A 1 107 ? -1.090 -1.244 13.097 1.00 97.31 107 GLU A C 1
ATOM 806 O O . GLU A 1 107 ? -1.223 -1.014 14.304 1.00 97.31 107 GLU A O 1
ATOM 811 N N . VAL A 1 108 ? -2.125 -1.376 12.270 1.00 96.25 108 VAL A N 1
ATOM 812 C CA . VAL A 1 108 ? -3.527 -1.253 12.667 1.00 96.25 108 VAL A CA 1
ATOM 813 C C . VAL A 1 108 ? -4.285 -2.525 12.316 1.00 96.25 108 VAL A C 1
ATOM 815 O O . VAL A 1 108 ? -4.247 -2.998 11.183 1.00 96.25 108 VAL A O 1
ATOM 818 N N . ASP A 1 109 ? -5.015 -3.025 13.307 1.00 94.56 109 ASP A N 1
ATOM 819 C CA . ASP A 1 109 ? -6.089 -3.997 13.160 1.00 94.56 109 ASP A CA 1
ATOM 820 C C . ASP A 1 109 ? -7.428 -3.262 13.055 1.00 94.56 109 ASP A C 1
ATOM 822 O O . ASP A 1 109 ? -7.777 -2.492 13.953 1.00 94.56 109 ASP A O 1
ATOM 826 N N . LEU A 1 110 ? -8.193 -3.521 11.998 1.00 92.75 110 LEU A N 1
ATOM 827 C CA . LEU A 1 110 ? -9.585 -3.108 11.835 1.00 92.75 110 LEU A CA 1
ATOM 828 C C . LEU A 1 110 ? -10.453 -4.366 11.832 1.00 92.75 110 LEU A C 1
ATOM 830 O O . LEU A 1 110 ? -10.380 -5.189 10.923 1.00 92.75 110 LEU A O 1
ATOM 834 N N . LEU A 1 111 ? -11.266 -4.526 12.871 1.00 90.62 111 LEU A N 1
ATOM 835 C CA . LEU A 1 111 ? -12.229 -5.614 12.988 1.00 90.62 111 LEU A CA 1
ATOM 836 C C . LEU A 1 111 ? -13.595 -5.122 12.523 1.00 90.62 111 LEU A C 1
ATOM 838 O O . LEU A 1 111 ? -14.109 -4.145 13.074 1.00 90.62 111 LEU A O 1
ATOM 842 N N . THR A 1 112 ? -14.196 -5.824 11.572 1.00 90.31 112 THR A N 1
ATOM 843 C CA . THR A 1 112 ? -15.611 -5.675 11.227 1.00 90.31 112 THR A CA 1
ATOM 844 C C . THR A 1 112 ? -16.449 -6.758 11.899 1.00 90.31 112 THR A C 1
ATOM 846 O O . THR A 1 112 ? -15.932 -7.651 12.571 1.00 90.31 112 THR A O 1
ATOM 849 N N . ASP A 1 113 ? -17.761 -6.695 11.719 1.00 85.62 113 ASP A N 1
ATOM 850 C CA . ASP A 1 113 ? -18.692 -7.759 12.100 1.00 85.62 113 ASP A CA 1
ATOM 851 C C . ASP A 1 113 ? -18.526 -9.051 11.276 1.00 85.62 113 ASP A C 1
ATOM 853 O O . ASP A 1 113 ? -19.154 -10.060 11.598 1.00 85.62 113 ASP A O 1
ATOM 857 N N . LEU A 1 114 ? -17.661 -9.045 10.254 1.00 82.75 114 LEU A N 1
ATOM 858 C CA . LEU A 1 114 ? -17.366 -10.200 9.405 1.00 82.75 114 LEU A CA 1
ATOM 859 C C . LEU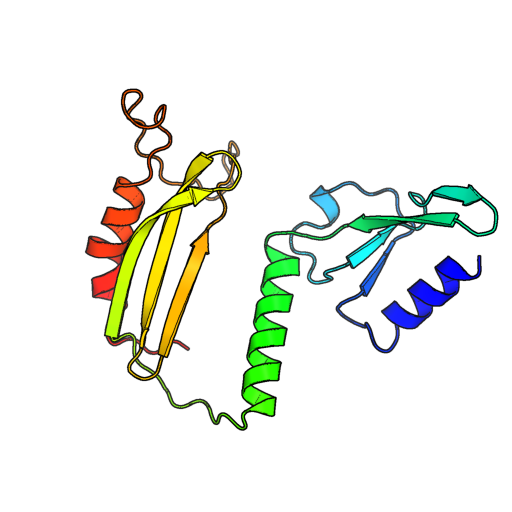 A 1 114 ? -15.908 -10.664 9.506 1.00 82.75 114 LEU A C 1
ATOM 861 O O . LEU A 1 114 ? -15.658 -11.854 9.682 1.00 82.75 114 LEU A O 1
ATOM 865 N N . HIS A 1 115 ? -14.942 -9.749 9.383 1.00 83.50 115 HIS A N 1
ATOM 866 C CA . HIS A 1 115 ? -13.532 -10.098 9.199 1.00 83.50 115 HIS A CA 1
ATOM 867 C C . HIS A 1 115 ? -12.587 -9.146 9.941 1.00 83.50 115 HIS A C 1
ATOM 869 O O . HIS A 1 115 ? -12.919 -8.000 10.240 1.00 83.50 115 HIS A O 1
ATOM 875 N N . LEU A 1 116 ? -11.375 -9.632 10.212 1.00 84.00 116 LEU A N 1
ATOM 876 C CA . LEU A 1 116 ? -10.256 -8.828 10.695 1.00 84.00 116 LEU A CA 1
ATOM 877 C C . LEU A 1 116 ? -9.355 -8.452 9.516 1.00 84.00 116 LEU A C 1
ATOM 879 O O . LEU A 1 116 ? -8.875 -9.330 8.802 1.00 84.00 116 LEU A O 1
ATOM 883 N N . PHE A 1 117 ? -9.066 -7.164 9.376 1.00 86.75 117 PHE A N 1
ATOM 884 C CA . PHE A 1 117 ? -8.129 -6.618 8.402 1.00 86.75 117 PHE A CA 1
ATOM 885 C C . PHE A 1 117 ? -6.936 -6.010 9.132 1.00 86.75 117 PHE A C 1
ATOM 887 O O . PHE A 1 117 ? -7.109 -5.290 10.115 1.00 86.75 117 PHE A O 1
ATOM 894 N N . ARG A 1 118 ? -5.723 -6.286 8.653 1.00 93.50 118 ARG A N 1
ATOM 895 C CA . ARG A 1 118 ? -4.481 -5.762 9.227 1.00 93.50 118 ARG A CA 1
ATOM 896 C C . ARG A 1 118 ? -3.678 -5.042 8.161 1.00 93.50 118 ARG A C 1
ATOM 898 O O . ARG A 1 118 ? -3.471 -5.584 7.080 1.00 93.50 118 ARG A O 1
ATOM 905 N N . ALA A 1 119 ? -3.188 -3.856 8.498 1.00 91.44 119 ALA A N 1
ATOM 906 C CA . ALA A 1 119 ? -2.277 -3.099 7.655 1.00 91.44 119 ALA A CA 1
ATOM 907 C C . ALA A 1 119 ? -1.173 -2.461 8.502 1.00 91.44 119 ALA A C 1
ATOM 909 O O . ALA A 1 119 ? -1.434 -1.899 9.567 1.00 91.44 119 ALA A O 1
ATOM 910 N N . ALA A 1 120 ? 0.057 -2.524 8.002 1.00 92.00 120 ALA A N 1
ATOM 911 C CA . ALA A 1 120 ? 1.193 -1.786 8.533 1.00 92.00 120 ALA A CA 1
ATOM 912 C C . ALA A 1 120 ? 1.601 -0.714 7.526 1.00 92.00 120 ALA A C 1
ATOM 914 O O . ALA A 1 120 ? 1.618 -0.973 6.323 1.00 92.00 120 ALA A O 1
ATOM 915 N N . VAL A 1 121 ? 1.929 0.482 8.013 1.00 87.94 121 VAL A N 1
ATOM 916 C CA . VAL A 1 121 ? 2.395 1.570 7.145 1.00 87.94 121 VAL A CA 1
ATOM 917 C C . VAL A 1 121 ? 3.922 1.542 7.031 1.00 87.94 121 VAL A C 1
ATOM 919 O O . VAL A 1 121 ? 4.607 1.318 8.038 1.00 87.94 121 VAL A O 1
ATOM 922 N N . PRO A 1 122 ? 4.492 1.737 5.829 1.00 85.94 122 PRO A N 1
ATOM 923 C CA . PRO A 1 122 ? 5.931 1.896 5.684 1.00 85.94 122 PRO A CA 1
ATOM 924 C C . PRO A 1 122 ? 6.382 3.190 6.367 1.00 85.94 122 PRO A C 1
ATOM 926 O O . PRO A 1 122 ? 5.613 4.136 6.503 1.00 85.94 122 PRO A O 1
ATOM 929 N N . SER A 1 123 ? 7.640 3.229 6.797 1.00 79.31 123 SER A N 1
ATOM 930 C CA . SER A 1 123 ? 8.241 4.437 7.354 1.00 79.31 123 SER A CA 1
ATOM 931 C C . SER A 1 123 ? 8.749 5.357 6.240 1.00 79.31 123 SER A C 1
ATOM 933 O O . SER A 1 123 ? 9.687 5.030 5.504 1.00 79.31 123 SER A O 1
ATOM 935 N N . GLY A 1 124 ? 8.150 6.533 6.143 1.00 75.31 124 GLY A N 1
ATOM 936 C CA . GLY A 1 124 ? 8.579 7.632 5.297 1.00 75.31 124 GLY A CA 1
ATOM 937 C C . GLY A 1 124 ? 9.863 8.302 5.796 1.00 75.31 124 GLY A C 1
ATOM 938 O O . GLY A 1 124 ? 10.335 8.099 6.917 1.00 75.31 124 GLY A O 1
ATOM 939 N N . ALA A 1 125 ? 10.443 9.124 4.928 1.00 66.62 125 ALA A N 1
ATOM 940 C CA . ALA A 1 125 ? 11.566 10.013 5.233 1.00 66.62 125 ALA A CA 1
ATOM 941 C C . ALA A 1 125 ? 11.238 11.455 4.812 1.00 66.62 125 ALA A C 1
ATOM 943 O O . ALA A 1 125 ? 12.111 12.192 4.365 1.00 66.62 125 ALA A O 1
ATOM 944 N N . SER A 1 126 ? 9.955 11.813 4.910 1.00 59.88 126 SER A N 1
ATOM 945 C CA . SER A 1 126 ? 9.409 13.071 4.415 1.00 59.88 126 SER A CA 1
ATOM 946 C C . SER A 1 126 ? 10.070 14.275 5.097 1.00 59.88 126 SER A C 1
ATOM 948 O O . SER A 1 126 ? 10.060 14.404 6.324 1.00 59.88 126 SER A O 1
ATOM 950 N N . THR A 1 127 ? 10.673 15.145 4.286 1.00 63.75 127 THR A N 1
ATOM 951 C CA . THR A 1 127 ? 11.278 16.422 4.708 1.00 63.75 127 THR A CA 1
ATOM 952 C C . THR A 1 127 ? 10.678 17.620 3.968 1.00 63.75 127 THR A C 1
ATOM 954 O O . THR A 1 127 ? 11.133 18.748 4.158 1.00 63.75 127 THR A O 1
ATOM 957 N N . GLY A 1 128 ? 9.694 17.393 3.092 1.00 62.47 128 GLY A N 1
ATOM 958 C CA . GLY A 1 128 ? 9.067 18.429 2.278 1.00 62.47 128 GLY A CA 1
ATOM 959 C C . GLY A 1 128 ? 7.971 19.195 3.020 1.00 62.47 128 GLY A C 1
ATOM 960 O O . GLY A 1 128 ? 7.203 18.631 3.790 1.00 62.47 128 GLY A O 1
ATOM 961 N N . ILE A 1 129 ? 7.847 20.496 2.742 1.00 71.06 129 ILE A N 1
ATOM 962 C CA . ILE A 1 129 ? 6.789 21.359 3.312 1.00 71.06 129 ILE A CA 1
ATOM 963 C C . ILE A 1 129 ? 5.387 21.089 2.738 1.00 71.06 129 ILE A C 1
ATOM 965 O O . ILE A 1 129 ? 4.403 21.587 3.277 1.00 71.06 129 ILE A O 1
ATOM 969 N N . TYR A 1 130 ? 5.304 20.334 1.641 1.00 75.88 130 TYR A N 1
ATOM 970 C CA . TYR A 1 130 ? 4.053 19.992 0.955 1.00 75.88 130 TYR A CA 1
ATOM 971 C C . TYR A 1 130 ? 3.614 18.542 1.198 1.00 75.88 130 TYR A C 1
ATOM 973 O O . TYR A 1 130 ? 2.559 18.135 0.721 1.00 75.88 130 TYR A O 1
ATOM 981 N N . GLU A 1 131 ? 4.417 17.758 1.918 1.00 73.12 131 GLU A N 1
ATOM 982 C CA . GLU A 1 131 ? 4.164 16.340 2.158 1.00 73.12 131 GLU A CA 1
ATOM 983 C C . GLU A 1 131 ? 3.363 16.132 3.451 1.00 73.12 131 GLU A C 1
ATOM 985 O O . GLU A 1 131 ? 3.438 16.918 4.400 1.00 73.12 131 GLU A O 1
ATOM 990 N N . ALA A 1 132 ? 2.591 15.043 3.503 1.00 74.00 132 ALA A N 1
ATOM 991 C CA . ALA A 1 132 ? 1.964 14.605 4.741 1.00 74.00 132 ALA A CA 1
ATOM 992 C C . ALA A 1 132 ? 3.045 14.062 5.688 1.00 74.00 132 ALA A C 1
ATOM 994 O O . ALA A 1 132 ? 3.688 13.051 5.412 1.00 74.00 132 ALA A O 1
ATOM 995 N N . LEU A 1 133 ? 3.244 14.748 6.813 1.00 80.62 133 LEU A N 1
ATOM 996 C CA . LEU A 1 133 ? 4.296 14.408 7.764 1.00 80.62 133 LEU A CA 1
ATOM 997 C C . LEU A 1 133 ? 3.855 13.299 8.721 1.00 80.62 133 LEU A C 1
ATOM 999 O O . LEU A 1 133 ? 2.806 13.380 9.365 1.00 80.62 133 LEU A O 1
ATOM 1003 N N . GLU A 1 134 ? 4.711 12.293 8.878 1.00 85.94 134 GLU A N 1
ATOM 1004 C CA . GLU A 1 134 ? 4.530 11.263 9.894 1.00 85.94 134 GLU A CA 1
ATOM 1005 C C . GLU A 1 134 ? 4.622 11.832 11.315 1.00 85.94 134 GLU A C 1
ATOM 1007 O O . GLU A 1 134 ? 5.465 12.678 11.626 1.00 85.94 134 GLU A O 1
ATOM 1012 N N . LEU A 1 135 ? 3.815 11.289 12.230 1.00 91.00 135 LEU A N 1
ATOM 1013 C CA . LEU A 1 135 ? 3.870 11.660 13.640 1.00 91.00 135 LEU A CA 1
ATOM 1014 C C . LEU A 1 135 ? 4.861 10.776 14.410 1.00 91.00 135 LEU A C 1
ATOM 1016 O O . LEU A 1 135 ? 4.528 9.673 14.844 1.00 91.00 135 LEU A O 1
ATOM 1020 N N . ARG A 1 136 ? 6.070 11.301 14.622 1.00 94.00 136 ARG A N 1
ATOM 1021 C CA . ARG A 1 136 ? 7.102 10.705 15.484 1.00 94.00 136 ARG A CA 1
ATOM 1022 C C . ARG A 1 136 ? 7.031 11.262 16.909 1.00 94.00 136 ARG A C 1
ATOM 1024 O O . ARG A 1 136 ? 6.618 12.400 17.129 1.00 94.00 136 ARG A O 1
ATOM 1031 N N . ASP A 1 137 ? 7.468 10.469 17.881 1.00 95.06 137 ASP A N 1
ATOM 1032 C CA . ASP A 1 137 ? 7.452 10.843 19.298 1.00 95.06 137 ASP A CA 1
ATOM 1033 C C . ASP A 1 137 ? 8.488 11.919 19.635 1.00 95.06 137 ASP A C 1
ATOM 1035 O O . ASP A 1 137 ? 8.260 12.729 20.532 1.00 95.06 137 ASP A O 1
ATOM 1039 N N . GLY A 1 138 ? 9.633 11.926 18.942 1.00 94.31 138 GLY A N 1
ATOM 1040 C CA . GLY A 1 138 ? 10.718 12.888 19.159 1.00 94.31 138 GLY A CA 1
ATOM 1041 C C . GLY A 1 138 ? 11.533 12.670 20.441 1.00 94.31 138 GLY A C 1
ATOM 1042 O O . GLY A 1 138 ? 12.496 13.399 20.679 1.00 94.31 138 GLY A O 1
ATOM 1043 N N . ASP A 1 139 ? 11.201 11.663 21.254 1.00 95.56 139 ASP A N 1
ATOM 1044 C CA . ASP A 1 139 ? 11.956 11.310 22.459 1.00 95.56 139 ASP A CA 1
ATOM 1045 C C . ASP A 1 139 ? 13.281 10.620 22.108 1.00 95.56 139 ASP A C 1
ATOM 1047 O O . ASP A 1 139 ? 13.333 9.421 21.832 1.00 95.56 139 ASP A O 1
ATOM 1051 N N . LYS A 1 140 ? 14.380 11.377 22.144 1.00 95.31 140 LYS A N 1
ATOM 1052 C CA . LYS A 1 140 ? 15.723 10.879 21.807 1.00 95.31 140 LYS A CA 1
ATOM 1053 C C . LYS A 1 140 ? 16.188 9.712 22.686 1.00 95.31 140 LYS A C 1
ATOM 1055 O O . LYS A 1 140 ? 17.038 8.947 22.236 1.00 95.31 140 LYS A O 1
ATOM 1060 N N . ASN A 1 141 ? 15.629 9.542 23.886 1.00 96.25 141 ASN A N 1
ATOM 1061 C CA . ASN A 1 141 ? 15.979 8.442 24.788 1.00 96.25 141 ASN A CA 1
ATOM 1062 C C . ASN A 1 141 ? 15.296 7.121 24.408 1.00 96.25 141 ASN A C 1
ATOM 1064 O O . ASN A 1 141 ? 15.683 6.065 24.906 1.00 96.25 141 ASN A O 1
ATOM 1068 N N . ARG A 1 142 ? 14.301 7.157 23.512 1.00 96.69 142 ARG A N 1
ATOM 1069 C CA . ARG A 1 142 ? 13.555 5.984 23.060 1.00 96.69 142 ARG A CA 1
ATOM 1070 C C . ARG A 1 142 ? 13.632 5.866 21.547 1.00 96.69 142 ARG A C 1
ATOM 1072 O O . ARG A 1 142 ? 13.113 6.704 20.813 1.00 96.69 142 ARG A O 1
ATOM 1079 N N . LEU A 1 143 ? 14.275 4.799 21.072 1.00 95.00 143 LEU A N 1
ATOM 1080 C CA . LEU A 1 143 ? 14.343 4.477 19.640 1.00 95.00 143 LEU A CA 1
ATOM 1081 C C . LEU A 1 143 ? 14.858 5.674 18.809 1.00 95.00 143 LEU A C 1
ATOM 1083 O O . LEU A 1 143 ? 14.373 5.943 17.713 1.00 95.00 143 LEU A O 1
ATOM 1087 N N . LEU A 1 144 ? 15.818 6.428 19.365 1.00 93.94 144 LEU A N 1
ATOM 1088 C CA . LEU A 1 144 ? 16.446 7.607 18.754 1.00 93.94 144 LEU A CA 1
ATOM 1089 C C . LEU A 1 144 ? 15.453 8.713 18.336 1.00 93.94 144 LEU A C 1
ATOM 1091 O O . LEU A 1 144 ? 15.693 9.425 17.362 1.00 93.94 144 LEU A O 1
ATOM 1095 N N . GLY A 1 145 ? 14.324 8.856 19.037 1.00 94.56 145 GLY A N 1
ATOM 1096 C CA . GLY A 1 145 ? 13.272 9.824 18.703 1.00 94.56 145 GLY A CA 1
ATOM 1097 C C . GLY A 1 145 ? 12.305 9.361 17.616 1.00 94.56 145 GLY A C 1
ATOM 1098 O O . GLY A 1 145 ? 11.365 10.086 17.295 1.00 94.56 145 GLY A O 1
ATOM 1099 N N . LYS A 1 146 ? 12.497 8.154 17.072 1.00 94.94 146 LYS A N 1
ATOM 1100 C CA . LYS A 1 146 ? 11.695 7.602 15.971 1.00 94.94 146 LYS A CA 1
ATOM 1101 C C . LYS A 1 146 ? 10.489 6.785 16.430 1.00 94.94 146 LYS A C 1
ATOM 1103 O O . LYS A 1 146 ? 9.790 6.237 15.581 1.00 94.94 146 LYS A O 1
ATOM 1108 N N . GLY A 1 147 ? 10.252 6.687 17.738 1.00 96.38 147 GLY A N 1
ATOM 1109 C CA . GLY A 1 147 ? 9.049 6.060 18.288 1.00 96.38 147 GLY A CA 1
ATOM 1110 C C . GLY A 1 147 ? 7.764 6.638 17.688 1.00 96.38 147 GLY A C 1
ATOM 1111 O O . GLY A 1 147 ? 7.754 7.777 17.216 1.00 96.38 147 GLY A O 1
ATOM 1112 N N . VAL A 1 148 ? 6.691 5.853 17.694 1.00 97.44 148 VAL A N 1
ATOM 1113 C CA . VAL A 1 148 ? 5.384 6.203 17.114 1.00 97.44 148 VAL A CA 1
ATOM 1114 C C . VAL A 1 148 ? 4.233 6.005 18.105 1.00 97.44 148 VAL A C 1
ATOM 1116 O O . VAL A 1 148 ? 3.072 5.904 17.706 1.00 97.44 148 VAL A O 1
ATOM 1119 N N . LEU A 1 149 ? 4.502 5.959 19.414 1.00 97.69 149 LEU A N 1
ATOM 1120 C CA . LEU A 1 149 ? 3.450 5.733 20.411 1.00 97.69 149 LEU A CA 1
ATOM 1121 C C . LEU A 1 149 ? 2.408 6.850 20.424 1.00 97.69 149 LEU A C 1
ATOM 1123 O O . LEU A 1 149 ? 1.238 6.590 20.703 1.00 97.69 149 LEU A O 1
ATOM 1127 N N . LYS A 1 150 ? 2.788 8.081 20.080 1.00 96.62 150 LYS A N 1
ATOM 1128 C CA . LYS A 1 150 ? 1.853 9.200 19.943 1.00 96.62 150 LYS A CA 1
ATOM 1129 C C . LYS A 1 150 ? 0.890 8.978 18.774 1.00 96.62 150 LYS A C 1
ATOM 1131 O O . LYS A 1 150 ? -0.307 9.212 18.926 1.00 96.62 150 LYS A O 1
ATOM 1136 N N . ALA A 1 151 ? 1.382 8.458 17.649 1.00 95.81 151 ALA A N 1
ATOM 1137 C CA . ALA A 1 151 ? 0.544 8.064 16.517 1.00 95.81 151 ALA A CA 1
ATOM 1138 C C . ALA A 1 151 ? -0.387 6.897 16.885 1.00 95.81 151 ALA A C 1
ATOM 1140 O O . ALA A 1 151 ? -1.595 6.983 16.669 1.00 95.81 151 ALA A O 1
ATOM 1141 N N . VAL A 1 152 ? 0.143 5.855 17.536 1.00 97.50 152 VAL A N 1
ATOM 1142 C CA . VAL A 1 152 ? -0.643 4.713 18.041 1.00 97.50 152 VAL A CA 1
ATOM 1143 C C . VAL A 1 152 ? -1.755 5.177 18.984 1.00 97.50 152 VAL A C 1
ATOM 1145 O O . VAL A 1 152 ? -2.900 4.737 18.867 1.00 97.50 152 VAL A O 1
ATOM 1148 N N . LYS A 1 153 ? -1.443 6.096 19.903 1.00 97.81 153 LYS A N 1
ATOM 1149 C CA . LYS A 1 153 ? -2.419 6.683 20.824 1.00 97.81 153 LYS A CA 1
ATOM 1150 C C . LYS A 1 153 ? -3.502 7.456 20.074 1.00 97.81 153 LYS A C 1
ATOM 1152 O O . LYS A 1 153 ? -4.675 7.294 20.386 1.00 97.81 153 LYS A O 1
ATOM 1157 N N . ASN A 1 154 ? -3.138 8.254 19.070 1.00 97.06 154 ASN A N 1
ATOM 1158 C CA . ASN A 1 154 ? -4.118 8.979 18.259 1.00 97.06 154 ASN A CA 1
ATOM 1159 C C . ASN A 1 154 ? -5.071 8.025 17.528 1.00 97.06 154 ASN A C 1
ATOM 1161 O O . ASN A 1 154 ? -6.278 8.272 17.519 1.00 97.06 154 ASN A O 1
ATOM 1165 N N . VAL A 1 155 ? -4.565 6.920 16.969 1.00 96.44 155 VAL A N 1
ATOM 1166 C CA . VAL A 1 155 ? -5.431 5.912 16.341 1.00 96.44 155 VAL A CA 1
ATOM 1167 C C . VAL A 1 155 ? -6.400 5.325 17.364 1.00 96.44 155 VAL A C 1
ATOM 1169 O O . VAL A 1 155 ? -7.605 5.335 17.133 1.00 96.44 155 VAL A O 1
ATOM 1172 N N . ASN A 1 156 ? -5.892 4.874 18.509 1.00 96.38 156 ASN A N 1
ATOM 1173 C CA . ASN A 1 156 ? -6.698 4.190 19.520 1.00 96.38 156 ASN A CA 1
ATOM 1174 C C . ASN A 1 156 ? -7.720 5.101 20.217 1.00 96.38 156 ASN A C 1
ATOM 1176 O O . ASN A 1 156 ? -8.842 4.672 20.471 1.00 96.38 156 ASN A O 1
ATOM 1180 N N . ASP A 1 157 ? -7.348 6.343 20.521 1.00 96.75 157 ASP A N 1
ATOM 1181 C CA . ASP A 1 157 ? -8.126 7.191 21.430 1.00 96.75 157 ASP A CA 1
ATOM 1182 C C . ASP A 1 157 ? -8.933 8.273 20.701 1.00 96.75 157 ASP A C 1
ATOM 1184 O O . ASP A 1 157 ? -9.893 8.800 21.258 1.00 96.75 157 ASP A O 1
ATOM 1188 N N . ILE A 1 158 ? -8.543 8.642 19.475 1.00 93.56 158 ILE A N 1
ATOM 1189 C CA . ILE A 1 158 ? -9.158 9.755 18.731 1.00 93.56 158 ILE A CA 1
ATOM 1190 C C . ILE A 1 158 ? -9.856 9.256 17.469 1.00 93.56 158 ILE A C 1
ATOM 1192 O O . ILE A 1 158 ? -10.981 9.672 17.192 1.00 93.56 158 ILE A O 1
ATOM 1196 N N . ILE A 1 159 ? -9.188 8.404 16.689 1.00 93.50 159 ILE A N 1
ATOM 1197 C CA . ILE A 1 159 ? -9.702 7.933 15.397 1.00 93.50 159 ILE A CA 1
ATOM 1198 C C . ILE A 1 159 ? -10.683 6.779 15.610 1.00 93.50 159 ILE A C 1
ATOM 1200 O O . ILE A 1 159 ? -11.814 6.858 15.139 1.00 93.50 159 ILE A O 1
ATOM 1204 N N . ALA A 1 160 ? -10.298 5.746 16.364 1.00 91.56 160 ALA A N 1
ATOM 1205 C CA . ALA A 1 160 ? -11.106 4.541 16.544 1.00 91.56 160 ALA A CA 1
ATOM 1206 C C . ALA A 1 160 ? -12.542 4.833 17.024 1.00 91.56 160 ALA A C 1
ATOM 1208 O O . ALA A 1 160 ? -13.470 4.360 16.367 1.00 91.56 160 ALA A O 1
ATOM 1209 N N . PRO A 1 161 ? -12.787 5.669 18.057 1.00 94.25 161 PRO A N 1
ATOM 1210 C CA . PRO A 1 161 ? -14.154 5.951 18.508 1.00 94.25 161 PRO A CA 1
ATOM 1211 C C . PRO A 1 161 ? -15.028 6.649 17.459 1.00 94.25 161 PRO A C 1
ATOM 1213 O O . PRO A 1 161 ? -16.248 6.572 17.543 1.00 94.25 161 PRO A O 1
ATOM 1216 N N . LYS A 1 162 ? -14.420 7.341 16.486 1.00 94.06 162 LYS A N 1
ATOM 1217 C CA . LYS A 1 162 ? -15.138 8.016 15.395 1.00 94.06 162 LYS A CA 1
ATOM 1218 C C . LYS A 1 162 ? -15.466 7.082 14.234 1.00 94.06 162 LYS A C 1
ATOM 1220 O O . LYS A 1 162 ? -16.357 7.403 13.458 1.00 94.06 162 LYS A O 1
ATOM 1225 N N . LEU A 1 163 ? -14.728 5.979 14.099 1.00 89.94 163 LEU A N 1
ATOM 1226 C CA . LEU A 1 163 ? -14.902 5.012 13.016 1.00 89.94 163 LEU A CA 1
ATOM 1227 C C . LEU A 1 163 ? -15.811 3.846 13.403 1.00 89.94 163 LEU A C 1
ATOM 1229 O O . LEU A 1 163 ? -16.502 3.305 12.547 1.00 89.94 163 LEU A O 1
ATOM 1233 N N . VAL A 1 164 ? -15.824 3.447 14.677 1.00 92.88 164 VAL A N 1
ATOM 1234 C CA . VAL A 1 164 ? -16.672 2.342 15.145 1.00 92.88 164 VAL A CA 1
ATOM 1235 C C . VAL A 1 164 ? -18.145 2.619 14.822 1.00 92.88 164 VAL A C 1
ATOM 1237 O O . VAL A 1 164 ? -18.680 3.683 15.123 1.00 92.88 164 VAL A O 1
ATOM 1240 N N . GLY A 1 165 ? -18.801 1.633 14.212 1.00 89.12 165 GLY A N 1
ATOM 1241 C CA . GLY A 1 165 ? -20.192 1.687 13.771 1.00 89.12 165 GLY A CA 1
ATOM 1242 C C . GLY A 1 165 ? -20.404 2.237 12.359 1.00 89.12 165 GLY A C 1
ATOM 1243 O O . GLY A 1 165 ? -21.515 2.082 11.842 1.00 89.12 165 GLY A O 1
ATOM 1244 N N . LEU A 1 166 ? -19.381 2.831 11.733 1.00 88.50 166 LEU A N 1
ATOM 1245 C CA . LEU A 1 166 ? -19.434 3.240 10.329 1.00 88.50 166 LEU A CA 1
ATOM 1246 C C . LEU A 1 166 ? -19.360 2.025 9.400 1.00 88.50 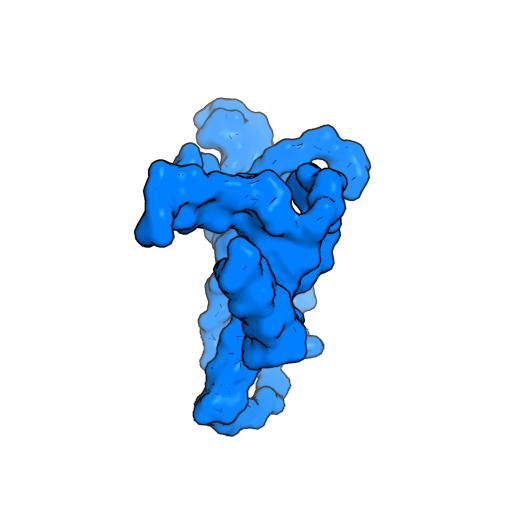166 LEU A C 1
ATOM 1248 O O . LEU A 1 166 ? -18.819 0.977 9.768 1.00 88.50 166 LEU A O 1
ATOM 1252 N N . ASP A 1 167 ? -19.923 2.191 8.206 1.00 86.44 167 ASP A N 1
ATOM 1253 C CA . ASP A 1 167 ? -19.725 1.258 7.101 1.00 86.44 167 ASP A CA 1
ATOM 1254 C C . ASP A 1 167 ? -18.276 1.353 6.593 1.00 86.44 167 ASP A C 1
ATOM 1256 O O . ASP A 1 167 ? -17.642 2.405 6.702 1.00 86.44 167 ASP A O 1
ATOM 1260 N N . VAL A 1 168 ? -17.733 0.240 6.099 1.00 82.44 168 VAL A N 1
ATOM 1261 C CA . VAL A 1 168 ? -16.375 0.191 5.531 1.00 82.44 168 VAL A CA 1
ATOM 1262 C C . VAL A 1 168 ? -16.297 0.687 4.081 1.00 82.44 168 VAL A C 1
ATOM 1264 O O . VAL A 1 168 ? -15.188 0.770 3.552 1.00 82.44 168 VAL A O 1
ATOM 1267 N N . THR A 1 169 ? -17.436 0.996 3.450 1.00 74.75 169 THR A N 1
ATOM 1268 C CA . THR A 1 169 ? -17.560 1.549 2.089 1.00 74.75 169 THR A CA 1
ATOM 1269 C C . THR A 1 169 ? -18.082 2.981 2.060 1.00 74.75 169 THR A C 1
ATOM 1271 O O . THR A 1 169 ? -18.865 3.369 2.959 1.00 74.75 169 THR A O 1
#